Protein AF-A0A0M4CGU3-F1 (afdb_monomer_lite)

Secondary structure (DSSP, 8-state):
---SS-S-EEEEEE---STT--SEEEEEEEEE-TTS-EEEE---EEEE--HHHHHHHTT---------S---SS------S------PPP-

InterPro domains:
  IPR013320 Concanavalin A-like lectin/glucanase domain superfamily [SSF49899] (1-90)
  IPR015185 Exotoxin A, binding [PF09101] (1-90)

Radius of gyration: 16.0 Å; chains: 1; bounding box: 34×24×49 Å

Sequence (91 aa):
YTRQARGSWSLNWLVPIGHEKPSNIKVFIHELNAGNQLSHMSPIYTIEMGDELLAKLARDATFFVRAHESNEMQPTLAISHAGVSVVMAQT

Foldseek 3Di:
DDDPDDDDKDWDKAQDDDDPTDQWMWIKMFDADPVRDGDDIDDTDIDGHGDVRSVCVVPPDDDDDDDDPDPDPDDDDDDPPDDDDDDDDDD

Organism: Pseudomonas aeruginosa (NCBI:txid287)

pLDDT: mean 97.48, std 2.47, range [76.69, 98.81]

Structure (mmCIF, N/CA/C/O backbone):
data_AF-A0A0M4CGU3-F1
#
_entry.id   AF-A0A0M4CGU3-F1
#
loop_
_atom_site.group_PDB
_atom_site.id
_atom_site.type_symbol
_atom_site.label_atom_id
_atom_site.label_alt_id
_atom_site.label_comp_id
_atom_site.label_asym_id
_atom_site.label_entity_id
_atom_site.label_seq_id
_atom_site.pdbx_PDB_ins_code
_atom_site.Cartn_x
_atom_site.Cartn_y
_atom_site.Cartn_z
_atom_site.occupancy
_atom_site.B_iso_or_equiv
_atom_site.auth_seq_id
_atom_site.auth_comp_id
_atom_site.auth_asym_id
_atom_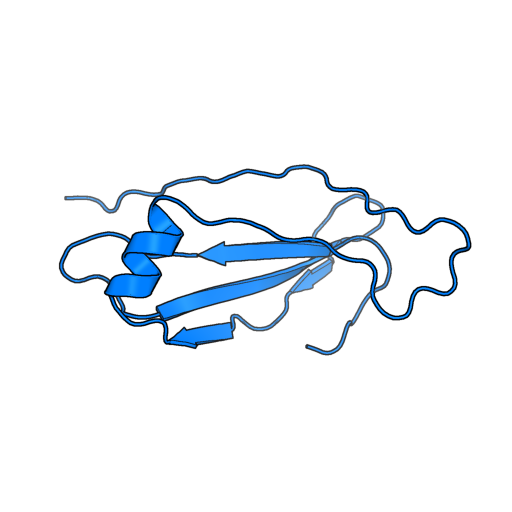site.auth_atom_id
_atom_site.pdbx_PDB_model_num
ATOM 1 N N . TYR A 1 1 ? 9.387 9.512 0.129 1.00 96.06 1 TYR A N 1
ATOM 2 C CA . TYR A 1 1 ? 10.352 8.462 0.508 1.00 96.06 1 TYR A CA 1
ATOM 3 C C . TYR A 1 1 ? 11.478 8.450 -0.512 1.00 96.06 1 TYR A C 1
ATOM 5 O O . TYR A 1 1 ? 11.175 8.398 -1.698 1.00 96.06 1 TYR A O 1
ATOM 13 N N . THR A 1 2 ? 12.738 8.527 -0.078 1.00 98.44 2 THR A N 1
ATOM 14 C CA . THR A 1 2 ? 13.901 8.377 -0.971 1.00 98.44 2 THR A CA 1
ATOM 15 C C . THR A 1 2 ? 14.314 6.910 -0.991 1.00 98.44 2 THR A C 1
ATOM 17 O O . THR A 1 2 ? 14.552 6.332 0.068 1.00 98.44 2 THR A O 1
ATOM 20 N N . ARG A 1 3 ? 14.368 6.309 -2.184 1.00 97.88 3 ARG A N 1
ATOM 21 C CA . ARG A 1 3 ? 14.782 4.912 -2.387 1.00 97.88 3 ARG A CA 1
ATOM 22 C C . ARG A 1 3 ? 16.237 4.717 -1.959 1.00 97.88 3 ARG A C 1
ATOM 24 O O . ARG A 1 3 ? 17.083 5.544 -2.291 1.00 97.88 3 ARG A O 1
ATOM 31 N N . GLN A 1 4 ? 16.511 3.621 -1.265 1.00 98.12 4 GLN A N 1
ATOM 32 C CA . GLN A 1 4 ? 17.846 3.211 -0.822 1.00 98.12 4 GLN A CA 1
ATOM 33 C C . GLN A 1 4 ? 18.365 2.009 -1.628 1.00 98.12 4 GLN A C 1
ATOM 35 O O . GLN A 1 4 ? 19.569 1.771 -1.664 1.00 98.12 4 GLN A O 1
ATOM 40 N N . ALA A 1 5 ? 17.486 1.293 -2.337 1.00 97.25 5 ALA A N 1
ATOM 41 C CA . ALA A 1 5 ? 17.834 0.200 -3.235 1.00 97.25 5 ALA A CA 1
ATOM 42 C C . ALA A 1 5 ? 17.097 0.285 -4.589 1.00 97.25 5 ALA A C 1
ATOM 44 O O . ALA A 1 5 ? 16.184 1.082 -4.819 1.00 97.25 5 ALA A O 1
ATOM 45 N N . ARG A 1 6 ? 17.521 -0.562 -5.532 1.00 97.00 6 ARG A N 1
ATOM 46 C CA . ARG A 1 6 ? 16.883 -0.741 -6.848 1.00 97.00 6 ARG A CA 1
ATOM 47 C C . ARG A 1 6 ? 16.157 -2.083 -6.894 1.00 97.00 6 ARG A C 1
ATOM 49 O O . ARG A 1 6 ? 16.465 -2.977 -6.118 1.00 97.00 6 ARG A O 1
ATOM 56 N N . GLY A 1 7 ? 15.239 -2.229 -7.847 1.00 96.69 7 GLY A N 1
ATOM 57 C CA . GLY A 1 7 ? 14.467 -3.457 -8.037 1.00 96.69 7 GLY A CA 1
ATOM 58 C C . GLY A 1 7 ? 13.139 -3.448 -7.283 1.00 96.69 7 GLY A C 1
ATOM 59 O O . GLY A 1 7 ? 12.551 -2.379 -7.061 1.00 96.69 7 GLY A O 1
ATOM 60 N N . SER A 1 8 ? 12.675 -4.651 -6.941 1.00 98.50 8 SER A N 1
ATOM 61 C CA . SER A 1 8 ? 11.368 -4.916 -6.340 1.00 98.50 8 SER A CA 1
ATOM 62 C C . SER A 1 8 ? 11.177 -4.214 -4.998 1.00 98.50 8 SER A C 1
ATOM 64 O O . SER A 1 8 ? 12.108 -4.009 -4.220 1.00 98.50 8 SER A O 1
ATOM 66 N N . TRP A 1 9 ? 9.931 -3.864 -4.713 1.00 98.69 9 TRP A N 1
ATOM 67 C CA . TRP A 1 9 ? 9.518 -3.275 -3.450 1.00 98.69 9 TRP A CA 1
ATOM 68 C C . TRP A 1 9 ? 8.105 -3.752 -3.115 1.00 98.69 9 TRP A C 1
ATOM 70 O O . TRP A 1 9 ? 7.303 -4.027 -4.006 1.00 98.69 9 TRP A O 1
ATOM 80 N N . SER A 1 10 ? 7.816 -3.882 -1.827 1.00 98.75 10 SER A N 1
ATOM 81 C CA . SER A 1 10 ? 6.510 -4.266 -1.301 1.00 98.75 10 SER A CA 1
ATOM 82 C C . SER A 1 10 ? 5.787 -3.023 -0.792 1.00 98.75 10 SER A C 1
ATOM 84 O O . SER A 1 10 ? 6.338 -2.255 0.002 1.00 98.75 10 SER A O 1
ATOM 86 N N . LEU A 1 11 ? 4.556 -2.831 -1.269 1.00 98.81 11 LEU A N 1
ATOM 87 C CA . LEU A 1 11 ? 3.627 -1.805 -0.807 1.00 98.81 11 LEU A CA 1
ATOM 88 C C . LEU A 1 11 ? 2.765 -2.371 0.318 1.00 98.81 11 LEU A C 1
ATOM 90 O O . LEU A 1 11 ? 2.164 -3.428 0.147 1.00 98.81 11 LEU A O 1
ATOM 94 N N . ASN A 1 12 ? 2.659 -1.648 1.429 1.00 98.81 12 ASN A N 1
ATOM 95 C CA . ASN A 1 12 ? 1.859 -2.074 2.568 1.00 98.81 12 ASN A CA 1
ATOM 96 C C . ASN A 1 12 ? 1.044 -0.905 3.114 1.00 98.81 12 ASN A C 1
ATOM 98 O O . ASN A 1 12 ? 1.555 0.212 3.241 1.00 98.81 12 ASN A O 1
ATOM 102 N N . TRP A 1 13 ? -0.203 -1.175 3.493 1.00 98.75 13 TRP A N 1
ATOM 103 C CA . TRP A 1 13 ? -1.005 -0.260 4.293 1.00 98.75 13 TRP A CA 1
ATOM 104 C C . TRP A 1 13 ? -1.858 -1.019 5.311 1.00 98.75 13 TRP A C 1
ATOM 106 O O . TRP A 1 13 ? -2.307 -2.132 5.051 1.00 98.75 13 TRP A O 1
ATOM 116 N N . LEU A 1 14 ? -2.065 -0.413 6.481 1.00 98.75 14 LEU A N 1
ATOM 117 C CA . LEU A 1 14 ? -2.857 -0.968 7.579 1.00 98.75 14 LEU A CA 1
ATOM 118 C C . LEU A 1 14 ? -4.081 -0.086 7.801 1.00 98.75 14 LEU A C 1
ATOM 120 O O . LEU A 1 14 ? -3.937 1.117 8.036 1.00 98.75 14 LEU A O 1
ATOM 124 N N . VAL A 1 15 ? -5.265 -0.691 7.741 1.00 98.62 15 VAL A N 1
ATOM 125 C CA . VAL A 1 15 ? -6.551 -0.025 7.979 1.00 98.62 15 VAL A CA 1
ATOM 126 C C . VAL A 1 15 ? -7.136 -0.580 9.275 1.00 98.62 15 VAL A C 1
ATOM 128 O O . VAL A 1 15 ? -7.378 -1.786 9.344 1.00 98.62 15 VAL A O 1
ATOM 131 N N . PRO A 1 16 ? -7.337 0.243 10.317 1.00 98.31 16 PRO A N 1
ATOM 132 C CA . PRO A 1 16 ? -7.915 -0.248 11.555 1.00 98.31 16 PRO A CA 1
ATOM 133 C C . PRO A 1 16 ? -9.427 -0.479 11.395 1.00 98.31 16 PRO A C 1
ATOM 135 O O . PRO A 1 16 ? -10.098 0.191 10.609 1.00 98.31 16 PRO A O 1
ATOM 138 N N . ILE A 1 17 ? -9.968 -1.422 12.167 1.00 97.31 17 ILE A N 1
ATOM 139 C CA . ILE A 1 17 ? -11.402 -1.738 12.250 1.00 97.31 17 ILE A CA 1
ATOM 140 C C . ILE A 1 17 ? -11.841 -1.747 13.719 1.00 97.31 17 ILE A C 1
ATOM 142 O O . ILE A 1 17 ? -11.021 -1.977 14.604 1.00 97.31 17 ILE A O 1
ATOM 146 N N . GLY A 1 18 ? -13.124 -1.489 13.981 1.00 95.94 18 GLY A N 1
ATOM 147 C CA . GLY A 1 18 ? -13.687 -1.413 15.335 1.00 95.94 18 GLY A CA 1
ATOM 148 C C . GLY A 1 18 ? -14.370 -0.076 15.634 1.00 95.94 18 GLY A C 1
ATOM 149 O O . GLY A 1 18 ? -14.277 0.873 14.853 1.00 95.94 18 GLY A O 1
ATOM 150 N N . HIS A 1 19 ? -15.086 -0.018 16.759 1.00 94.81 19 HIS A N 1
ATOM 151 C CA . HIS A 1 19 ? -15.838 1.174 17.167 1.00 94.81 19 HIS A CA 1
ATOM 152 C C . HIS A 1 19 ? -14.920 2.310 17.636 1.00 94.81 19 HIS A C 1
ATOM 154 O O . HIS A 1 19 ? -15.092 3.440 17.199 1.00 94.81 19 HIS A O 1
ATOM 160 N N . GLU A 1 20 ? -13.901 1.995 18.439 1.00 95.50 20 GLU A N 1
ATOM 161 C CA . GLU A 1 20 ? -12.928 2.958 18.987 1.00 95.50 20 GLU A CA 1
ATOM 162 C C . GLU A 1 20 ? -11.592 2.921 18.226 1.00 95.50 20 GLU A C 1
ATOM 164 O O . GLU A 1 20 ? -10.507 3.088 18.783 1.00 95.50 20 GLU A O 1
ATOM 169 N N . LYS A 1 21 ? -11.658 2.631 16.925 1.00 96.62 21 LYS A N 1
ATOM 170 C CA . LYS A 1 21 ? -10.473 2.554 16.070 1.00 96.62 21 LYS A CA 1
ATOM 171 C C . LYS A 1 21 ? -9.833 3.941 15.879 1.00 96.62 21 LYS A C 1
ATOM 173 O O . LYS A 1 21 ? -10.551 4.938 15.833 1.00 96.62 21 LYS A O 1
ATOM 178 N N . PRO A 1 22 ? -8.508 4.022 15.663 1.00 97.88 22 PRO A N 1
ATOM 179 C CA . PRO A 1 22 ? -7.878 5.250 15.184 1.00 97.88 22 PRO A CA 1
ATOM 180 C C . PRO A 1 22 ? -8.469 5.731 13.848 1.00 97.88 22 PRO A C 1
ATOM 182 O O . PRO A 1 22 ? -8.840 4.915 13.005 1.00 97.88 22 PRO A O 1
ATOM 185 N N . SER A 1 23 ? -8.463 7.046 13.611 1.00 98.12 23 SER A N 1
ATOM 186 C CA . SER A 1 23 ? -8.979 7.705 12.394 1.00 98.12 23 SER A CA 1
ATOM 187 C C . SER A 1 23 ? -7.966 7.818 11.237 1.00 98.12 23 SER A C 1
ATOM 189 O O . SER A 1 23 ? -8.188 8.545 10.261 1.00 98.12 23 SER A O 1
ATOM 191 N N . ASN A 1 24 ? -6.872 7.053 11.303 1.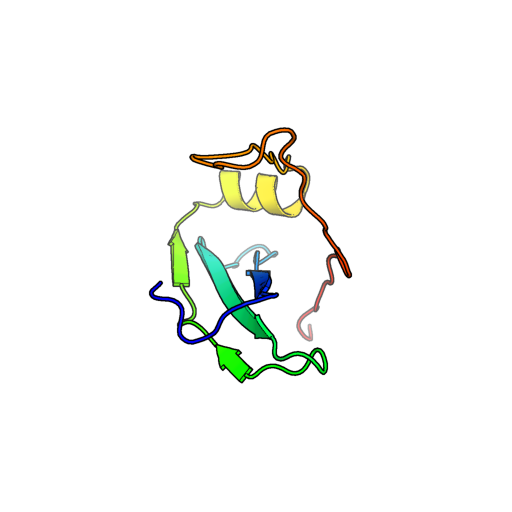00 98.62 24 ASN A N 1
ATOM 192 C CA . ASN A 1 24 ? -5.796 7.032 10.313 1.00 98.62 24 ASN A CA 1
ATOM 193 C C . ASN A 1 24 ? -5.431 5.627 9.832 1.00 98.62 24 ASN A C 1
ATOM 195 O O . ASN A 1 24 ? -5.670 4.627 10.507 1.00 98.62 24 ASN A O 1
ATOM 199 N N . ILE A 1 25 ? -4.777 5.584 8.671 1.00 98.75 25 ILE A N 1
ATOM 200 C CA . ILE A 1 25 ? -4.074 4.401 8.169 1.00 98.75 25 ILE A CA 1
ATOM 201 C C . ILE A 1 25 ? -2.572 4.525 8.410 1.00 98.75 25 ILE A C 1
ATOM 203 O O . ILE A 1 25 ? -2.029 5.629 8.555 1.00 98.75 25 ILE A O 1
ATOM 207 N N . LYS A 1 26 ? -1.885 3.382 8.386 1.00 98.81 26 LYS A N 1
ATOM 208 C CA . LYS A 1 26 ? -0.424 3.329 8.254 1.00 98.81 26 LYS A CA 1
ATOM 209 C C . LYS A 1 26 ? -0.047 2.923 6.839 1.00 98.81 26 LYS A C 1
ATOM 211 O O . LYS A 1 26 ? -0.724 2.078 6.270 1.00 98.81 26 LYS A O 1
ATOM 216 N N . VAL A 1 27 ? 1.030 3.480 6.293 1.00 98.81 27 VAL A N 1
ATOM 217 C CA . VAL A 1 27 ? 1.580 3.106 4.979 1.00 98.81 27 VAL A CA 1
ATOM 218 C C . VAL A 1 27 ? 3.091 2.959 5.091 1.00 98.81 27 VAL A C 1
ATOM 220 O O . VAL A 1 27 ? 3.750 3.802 5.700 1.00 98.81 27 VAL A O 1
ATOM 223 N N . PHE A 1 28 ? 3.653 1.904 4.507 1.00 98.81 28 PHE A N 1
ATOM 224 C CA . PHE A 1 28 ? 5.099 1.685 4.482 1.00 98.81 28 PHE A CA 1
ATOM 225 C C . PHE A 1 28 ? 5.536 0.858 3.270 1.00 98.81 28 PHE A C 1
ATOM 227 O O . PHE A 1 28 ? 4.744 0.164 2.627 1.00 98.81 28 PHE A O 1
ATOM 234 N N . ILE A 1 29 ? 6.824 0.967 2.952 1.00 98.81 29 ILE A N 1
ATOM 235 C CA . ILE A 1 29 ? 7.469 0.333 1.807 1.00 98.81 29 ILE A CA 1
ATOM 236 C C . ILE A 1 29 ? 8.641 -0.508 2.312 1.00 98.81 29 ILE A C 1
ATOM 238 O O . ILE A 1 29 ? 9.474 -0.018 3.077 1.00 98.81 29 ILE A O 1
ATOM 242 N N . HIS A 1 30 ? 8.729 -1.753 1.847 1.00 98.81 30 HIS A N 1
ATOM 243 C CA . HIS A 1 30 ? 9.927 -2.581 1.996 1.00 98.81 30 HIS A CA 1
ATOM 244 C C . HIS A 1 30 ? 10.641 -2.701 0.654 1.00 98.81 30 HIS A C 1
ATOM 246 O O . HIS A 1 30 ? 10.030 -3.099 -0.333 1.00 98.81 30 HIS A O 1
ATOM 252 N N . GLU A 1 31 ? 11.932 -2.392 0.602 1.00 98.75 31 GLU A N 1
ATOM 253 C CA . GLU A 1 31 ? 12.757 -2.639 -0.582 1.00 98.75 31 GLU A CA 1
ATOM 254 C C . GLU A 1 31 ? 13.341 -4.048 -0.523 1.00 98.75 31 GLU A C 1
ATOM 256 O O . GLU A 1 31 ? 13.901 -4.449 0.502 1.00 98.75 31 GLU A O 1
ATOM 261 N N . LEU A 1 32 ? 13.236 -4.797 -1.620 1.00 98.62 32 LEU A N 1
ATOM 262 C CA . LEU A 1 32 ? 13.622 -6.204 -1.674 1.00 98.62 32 LEU A CA 1
ATOM 263 C C . LEU A 1 32 ? 14.919 -6.385 -2.463 1.00 98.62 32 LEU A C 1
ATOM 265 O O . LEU A 1 32 ? 15.113 -5.771 -3.512 1.00 98.62 32 LEU A O 1
ATOM 269 N N . ASN A 1 33 ? 15.799 -7.253 -1.967 1.00 97.56 33 ASN A N 1
ATOM 270 C CA . ASN A 1 33 ? 16.978 -7.677 -2.718 1.00 97.56 33 ASN A CA 1
ATOM 271 C C . ASN A 1 33 ? 16.622 -8.766 -3.755 1.00 97.56 33 ASN A C 1
ATOM 273 O O . ASN A 1 33 ? 15.488 -9.240 -3.825 1.00 97.56 33 ASN A O 1
ATOM 277 N N . ALA A 1 34 ? 17.605 -9.197 -4.551 1.00 97.06 34 ALA A N 1
ATOM 278 C CA . ALA A 1 34 ? 17.409 -10.224 -5.583 1.00 97.06 34 ALA A CA 1
ATOM 279 C C . ALA A 1 34 ? 16.934 -11.588 -5.035 1.00 97.06 34 ALA A C 1
ATOM 281 O O . ALA A 1 34 ? 16.336 -12.366 -5.770 1.00 97.06 34 ALA A O 1
ATOM 282 N N . GLY A 1 35 ? 17.177 -11.872 -3.751 1.00 97.50 35 GLY A N 1
ATOM 283 C CA . GLY A 1 35 ? 16.705 -13.073 -3.058 1.00 97.50 35 GLY A CA 1
ATOM 284 C C . GLY A 1 35 ? 15.309 -12.932 -2.441 1.00 97.50 35 GLY A C 1
ATOM 285 O O . GLY A 1 35 ? 14.936 -13.770 -1.626 1.00 97.50 35 GLY A O 1
ATOM 286 N N . ASN A 1 36 ? 14.556 -11.877 -2.780 1.00 96.81 36 ASN A N 1
ATOM 287 C CA . ASN A 1 36 ? 13.251 -11.536 -2.198 1.00 96.81 36 ASN A CA 1
ATOM 288 C C . ASN A 1 36 ? 13.275 -11.294 -0.678 1.00 96.81 36 ASN A C 1
ATOM 290 O O . ASN A 1 36 ? 12.255 -11.432 -0.005 1.00 96.81 36 ASN A O 1
ATOM 294 N N . GLN A 1 37 ? 14.426 -10.911 -0.124 1.00 98.12 37 GLN A N 1
ATOM 295 C CA . GLN A 1 37 ? 14.552 -10.566 1.291 1.00 98.12 37 GLN A CA 1
ATOM 296 C C . GLN A 1 37 ? 14.417 -9.054 1.485 1.00 98.12 37 GLN A C 1
ATOM 298 O O . GLN A 1 37 ? 14.843 -8.265 0.636 1.00 98.12 37 GLN A O 1
ATOM 303 N N . LEU A 1 38 ? 13.864 -8.651 2.630 1.00 98.19 38 LEU A N 1
ATOM 304 C CA . LEU A 1 38 ? 13.785 -7.253 3.046 1.00 98.19 38 LEU A CA 1
ATOM 305 C C . LEU A 1 38 ? 15.199 -6.692 3.236 1.00 98.19 38 LEU A C 1
ATOM 307 O O . LEU A 1 38 ? 15.967 -7.197 4.051 1.00 98.19 38 LEU A O 1
ATOM 311 N N . SER A 1 39 ? 15.528 -5.646 2.479 1.00 97.94 39 SER A N 1
ATOM 312 C CA . SER A 1 39 ? 16.827 -4.962 2.539 1.00 97.94 39 SER A CA 1
ATOM 313 C C . SER A 1 39 ? 16.749 -3.618 3.262 1.00 97.94 39 SER A C 1
ATOM 315 O O . SER A 1 39 ? 17.616 -3.306 4.069 1.00 97.94 39 SER A O 1
ATOM 317 N N . HIS A 1 40 ? 15.694 -2.842 3.001 1.00 98.38 40 HIS A N 1
ATOM 318 C CA . HIS A 1 40 ? 15.438 -1.550 3.629 1.00 98.38 40 HIS A CA 1
ATOM 319 C C . HIS A 1 40 ? 13.945 -1.398 3.899 1.00 98.38 40 HIS A C 1
ATOM 321 O O . HIS A 1 40 ? 13.108 -1.944 3.176 1.00 98.38 40 HIS A O 1
ATOM 327 N N . MET A 1 41 ? 13.615 -0.614 4.919 1.00 98.69 41 MET A N 1
ATOM 328 C CA . MET A 1 41 ? 12.245 -0.270 5.278 1.00 98.69 41 MET A CA 1
ATOM 329 C C . MET A 1 41 ? 12.107 1.253 5.324 1.00 98.69 41 MET A C 1
ATOM 331 O O . MET A 1 41 ? 12.956 1.951 5.880 1.00 98.69 41 MET A O 1
ATOM 335 N N . SER A 1 42 ? 11.047 1.781 4.711 1.00 98.69 42 SER A N 1
ATOM 336 C CA . SER A 1 42 ? 10.687 3.191 4.864 1.00 98.69 42 SER A CA 1
ATOM 337 C C . SER A 1 42 ? 10.218 3.481 6.293 1.00 98.69 42 SER A C 1
ATOM 339 O O . SER A 1 42 ? 9.789 2.569 6.998 1.00 98.69 42 SER A O 1
ATOM 341 N N . PRO A 1 43 ? 10.165 4.755 6.718 1.00 98.69 43 PRO A N 1
ATOM 342 C CA . PRO A 1 43 ? 9.344 5.129 7.862 1.00 98.69 43 PRO A CA 1
ATOM 343 C C . PRO A 1 43 ? 7.909 4.606 7.722 1.00 98.69 43 PRO A C 1
ATOM 345 O O . PRO A 1 43 ? 7.411 4.412 6.606 1.00 98.69 43 PRO A O 1
ATOM 348 N N . ILE A 1 44 ? 7.237 4.432 8.858 1.00 98.81 44 ILE A N 1
ATOM 349 C CA . ILE A 1 44 ? 5.801 4.168 8.893 1.00 98.81 44 ILE A CA 1
ATOM 350 C C . ILE A 1 44 ? 5.085 5.513 8.800 1.00 98.81 44 ILE A C 1
ATOM 352 O O . ILE A 1 44 ? 5.085 6.305 9.743 1.00 98.81 44 ILE A O 1
ATOM 356 N N . TYR A 1 45 ? 4.479 5.776 7.649 1.00 98.56 45 TYR A N 1
ATOM 357 C CA . TYR A 1 45 ? 3.704 6.986 7.423 1.00 98.56 45 TYR A CA 1
ATOM 358 C C . TYR A 1 45 ? 2.320 6.838 8.045 1.00 98.56 45 TYR A C 1
ATOM 360 O O . TYR A 1 45 ? 1.694 5.787 7.932 1.00 98.56 45 TYR A O 1
ATOM 368 N N . THR A 1 46 ? 1.844 7.896 8.694 1.00 98.75 46 THR A N 1
ATOM 369 C CA . THR A 1 46 ? 0.476 7.987 9.213 1.00 98.75 46 THR A CA 1
ATOM 370 C C . THR A 1 46 ? -0.297 8.975 8.360 1.00 98.75 46 THR A C 1
ATOM 372 O O . THR A 1 46 ? 0.195 10.076 8.121 1.00 98.75 46 THR A O 1
ATOM 375 N N . ILE A 1 47 ? -1.481 8.578 7.896 1.00 98.50 47 ILE A N 1
ATOM 376 C CA . ILE A 1 47 ? -2.339 9.422 7.060 1.00 98.50 47 ILE A CA 1
ATOM 377 C C . ILE A 1 47 ? -3.730 9.445 7.677 1.00 98.50 47 ILE A C 1
ATOM 379 O O . ILE A 1 47 ? -4.369 8.399 7.802 1.00 98.50 47 ILE A O 1
ATOM 383 N N . GLU A 1 48 ? -4.178 10.634 8.066 1.00 98.56 48 GLU A N 1
ATOM 384 C CA . GLU A 1 48 ? -5.519 10.854 8.599 1.00 98.56 48 GLU A CA 1
ATOM 385 C C . GLU A 1 48 ? -6.555 10.731 7.478 1.00 98.56 48 GLU A C 1
ATOM 387 O O . GLU A 1 48 ? -6.429 11.383 6.442 1.00 98.56 48 GLU A O 1
ATOM 392 N N . MET A 1 49 ? -7.564 9.882 7.681 1.00 97.12 49 MET A N 1
ATOM 393 C CA . MET A 1 49 ? -8.581 9.572 6.666 1.00 97.12 49 MET A CA 1
ATOM 394 C C . MET A 1 49 ? -9.994 9.954 7.117 1.00 97.12 49 MET A C 1
ATOM 396 O O . MET A 1 49 ? -10.850 10.223 6.277 1.00 97.12 49 MET A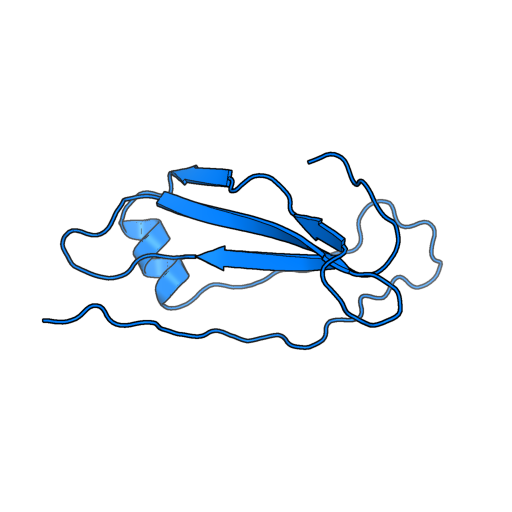 O 1
ATOM 400 N N . GLY A 1 50 ? -10.239 9.980 8.431 1.00 95.19 50 GLY A N 1
ATOM 401 C CA . GLY A 1 50 ? -11.581 10.105 8.995 1.00 95.19 50 GLY A CA 1
ATOM 402 C C . GLY A 1 50 ? -12.389 8.805 8.889 1.00 95.19 50 GLY A C 1
ATOM 403 O O . GLY A 1 50 ? -12.077 7.906 8.104 1.00 95.19 50 GLY A O 1
ATOM 404 N N . ASP A 1 51 ? -13.438 8.687 9.702 1.00 94.81 51 ASP A N 1
ATOM 405 C CA . ASP A 1 51 ? -14.154 7.418 9.888 1.00 94.81 51 ASP A CA 1
ATOM 406 C C . ASP A 1 51 ? -14.856 6.893 8.634 1.00 94.81 51 ASP A C 1
ATOM 408 O O . ASP A 1 51 ? -14.829 5.689 8.375 1.00 94.81 51 ASP A O 1
ATOM 412 N N . GLU A 1 52 ? -15.470 7.775 7.844 1.00 94.88 52 GLU A N 1
ATOM 413 C CA . GLU A 1 52 ? -16.233 7.378 6.657 1.00 94.88 52 GLU A CA 1
ATOM 414 C C . GLU A 1 52 ? -15.321 6.787 5.574 1.00 94.88 52 GLU A C 1
ATOM 416 O O . GLU A 1 52 ? -15.595 5.716 5.022 1.00 94.88 52 GLU A O 1
ATOM 421 N N . LEU A 1 53 ? -14.185 7.440 5.312 1.00 96.94 53 LEU A N 1
ATOM 422 C CA . LEU A 1 53 ? -13.221 6.956 4.330 1.00 96.94 53 LEU A CA 1
ATOM 423 C C . LEU A 1 53 ? -12.521 5.681 4.810 1.00 96.94 53 LEU A C 1
ATOM 425 O O . LEU A 1 53 ? -12.309 4.776 4.004 1.00 96.94 53 LEU A O 1
ATOM 429 N N . LEU A 1 54 ? -12.221 5.561 6.109 1.00 97.38 54 LEU A N 1
ATOM 430 C CA . LEU A 1 54 ? -11.717 4.309 6.684 1.00 97.38 54 LEU A CA 1
ATOM 431 C C . LEU A 1 54 ? -12.702 3.156 6.499 1.00 97.38 54 LEU A C 1
ATOM 433 O O . LEU A 1 54 ? -12.302 2.069 6.085 1.00 97.38 54 LEU A O 1
ATOM 437 N N . ALA A 1 55 ? -13.988 3.392 6.767 1.00 96.88 55 ALA A N 1
ATOM 438 C CA . ALA A 1 55 ? -15.023 2.379 6.590 1.00 96.88 55 ALA A CA 1
ATOM 439 C C . ALA A 1 55 ? -15.138 1.937 5.125 1.00 96.88 55 ALA A C 1
ATOM 441 O O . ALA A 1 55 ? -15.339 0.752 4.855 1.00 96.88 55 ALA A O 1
ATOM 442 N N . LYS A 1 56 ? -14.970 2.867 4.177 1.00 98.00 56 LYS A N 1
ATOM 443 C CA . LYS A 1 56 ? -14.912 2.546 2.748 1.00 98.00 56 LYS A CA 1
ATOM 444 C C . LYS A 1 56 ? -13.672 1.717 2.406 1.00 98.00 56 LYS A C 1
ATOM 446 O O . LYS A 1 56 ? -13.809 0.657 1.806 1.00 98.00 56 LYS A O 1
ATOM 451 N N . LEU A 1 57 ? -12.487 2.145 2.845 1.00 97.94 57 LEU A N 1
ATOM 452 C CA . LEU A 1 57 ? -11.224 1.433 2.608 1.00 97.94 57 LEU A CA 1
ATOM 453 C C . LEU A 1 57 ? -11.210 0.010 3.174 1.00 97.94 57 LEU A C 1
ATOM 455 O O . LEU A 1 57 ? -10.615 -0.874 2.567 1.00 97.94 57 LEU A O 1
ATOM 459 N N . ALA A 1 58 ? -11.866 -0.216 4.313 1.00 97.44 58 ALA A N 1
ATOM 460 C CA . ALA A 1 58 ? -11.957 -1.529 4.946 1.00 97.44 58 ALA A CA 1
ATOM 461 C C . ALA A 1 58 ? -13.004 -2.463 4.308 1.00 97.44 58 ALA A C 1
ATOM 463 O O . ALA A 1 58 ? -13.083 -3.629 4.689 1.00 97.44 58 ALA A O 1
ATOM 464 N N . ARG A 1 59 ? -13.838 -1.964 3.385 1.00 97.12 59 ARG A N 1
ATOM 465 C CA . ARG A 1 59 ? -14.957 -2.722 2.802 1.00 97.12 59 ARG A CA 1
ATOM 466 C C . ARG A 1 59 ? -14.848 -2.886 1.298 1.00 97.12 59 ARG A C 1
ATOM 468 O O . ARG A 1 59 ? -14.861 -4.010 0.814 1.00 97.12 59 ARG A O 1
ATOM 475 N N . ASP A 1 60 ? -14.807 -1.773 0.577 1.00 97.62 60 ASP A N 1
ATOM 476 C CA . ASP A 1 60 ? -14.816 -1.760 -0.880 1.00 97.62 60 ASP A CA 1
ATOM 477 C C . ASP A 1 60 ? -14.117 -0.501 -1.398 1.00 97.62 60 ASP A C 1
ATOM 479 O O . ASP A 1 60 ? -14.591 0.634 -1.252 1.00 97.62 60 ASP A O 1
ATOM 483 N N . ALA A 1 61 ? -12.948 -0.724 -1.985 1.00 98.12 61 ALA A N 1
ATOM 484 C CA . ALA A 1 61 ? -12.107 0.299 -2.569 1.00 98.12 61 ALA A CA 1
ATOM 485 C C . ALA A 1 61 ? -11.485 -0.221 -3.864 1.00 98.12 61 ALA A C 1
ATOM 487 O O . ALA A 1 61 ? -11.229 -1.411 -4.033 1.00 98.12 61 ALA A O 1
ATOM 488 N N . THR A 1 62 ? -11.202 0.701 -4.778 1.00 98.19 62 THR A N 1
ATOM 489 C CA . THR A 1 62 ? -10.639 0.379 -6.088 1.00 98.19 62 THR A CA 1
ATOM 490 C C . THR A 1 62 ? -9.172 0.786 -6.144 1.00 98.19 62 THR A C 1
ATOM 492 O O . THR A 1 62 ? -8.830 1.935 -5.862 1.00 98.19 62 THR A O 1
ATOM 495 N N . PHE A 1 63 ? -8.304 -0.144 -6.542 1.00 98.12 63 PHE A N 1
ATOM 496 C CA . PHE A 1 63 ? -6.891 0.127 -6.787 1.00 98.12 63 PHE A CA 1
ATOM 497 C C . PHE A 1 63 ? -6.671 0.451 -8.268 1.00 98.12 63 PHE A C 1
ATOM 499 O O . PHE A 1 63 ? -6.860 -0.403 -9.132 1.00 98.12 63 PHE A O 1
ATOM 506 N N . PHE A 1 64 ? -6.285 1.692 -8.568 1.00 98.00 64 PHE A N 1
ATOM 507 C CA . PHE A 1 64 ? -5.991 2.136 -9.930 1.00 98.00 64 PHE A CA 1
ATOM 508 C C . PHE A 1 64 ? -4.486 2.108 -10.196 1.00 98.00 64 PHE A C 1
ATOM 510 O O . PHE A 1 64 ? -3.699 2.631 -9.408 1.00 98.00 64 PHE A O 1
ATOM 517 N N . VAL A 1 65 ? -4.097 1.563 -11.347 1.00 98.00 65 VAL A N 1
ATOM 518 C CA . VAL A 1 65 ? -2.708 1.526 -11.817 1.00 98.00 65 VAL A CA 1
ATOM 519 C C . VAL A 1 65 ? -2.630 2.222 -13.167 1.00 98.00 65 VAL A C 1
ATOM 521 O O . VAL A 1 65 ? -3.398 1.915 -14.076 1.00 98.00 65 VAL A O 1
ATOM 524 N N . ARG A 1 66 ? -1.685 3.153 -13.307 1.00 98.00 66 ARG A N 1
ATOM 525 C CA . ARG A 1 66 ? -1.377 3.817 -14.577 1.00 98.00 66 ARG A CA 1
ATOM 526 C C . ARG A 1 66 ? 0.126 4.006 -14.714 1.00 98.00 66 ARG A C 1
ATOM 528 O O . ARG A 1 66 ? 0.793 4.310 -13.726 1.00 98.00 66 ARG A O 1
ATOM 535 N N . ALA A 1 67 ? 0.644 3.869 -15.931 1.00 97.62 67 ALA A N 1
ATOM 536 C CA . ALA A 1 67 ? 2.008 4.287 -16.224 1.00 97.62 67 ALA A CA 1
ATOM 537 C C . ALA A 1 67 ? 2.149 5.800 -15.988 1.00 97.62 67 ALA A C 1
ATOM 539 O O . ALA A 1 67 ? 1.223 6.572 -16.248 1.00 97.62 67 ALA A O 1
ATOM 540 N N . HIS A 1 68 ? 3.306 6.222 -15.489 1.00 97.62 68 HIS A N 1
ATOM 541 C CA . HIS A 1 68 ? 3.619 7.626 -15.260 1.00 97.62 68 HIS A CA 1
ATOM 542 C C . HIS A 1 68 ? 5.078 7.867 -15.639 1.00 97.62 68 HIS A C 1
ATOM 544 O O . HIS A 1 68 ? 5.950 7.193 -15.100 1.00 97.62 68 HIS A O 1
ATOM 550 N N . GLU A 1 69 ? 5.312 8.761 -16.607 1.00 96.69 69 GLU A N 1
ATOM 551 C CA . GLU A 1 69 ? 6.651 9.137 -17.102 1.00 96.69 69 GLU A CA 1
ATOM 552 C C . GLU A 1 69 ? 7.544 7.938 -17.483 1.00 96.69 69 GLU A C 1
ATOM 554 O O . GLU A 1 69 ? 8.765 7.972 -17.343 1.00 96.69 69 GLU A O 1
ATOM 559 N N . SER A 1 70 ? 6.935 6.851 -17.972 1.00 96.56 70 SER A N 1
ATOM 560 C CA . SER A 1 70 ? 7.692 5.699 -18.461 1.00 96.56 70 SER A CA 1
ATOM 561 C C . SER A 1 70 ? 8.249 5.985 -19.852 1.00 96.56 70 SER A C 1
ATOM 563 O O . SER A 1 70 ? 7.513 6.394 -20.747 1.00 96.56 70 SER A O 1
ATOM 565 N N . ASN A 1 71 ? 9.539 5.710 -20.034 1.00 97.50 71 ASN A N 1
ATOM 566 C CA . ASN A 1 71 ? 10.197 5.725 -21.342 1.00 97.50 71 ASN A CA 1
ATOM 567 C C . ASN A 1 71 ? 10.076 4.372 -22.073 1.00 97.50 71 ASN A C 1
ATOM 569 O O . ASN A 1 71 ? 10.653 4.196 -23.145 1.00 97.50 71 ASN A O 1
ATOM 573 N N . GLU A 1 72 ? 9.373 3.392 -21.494 1.00 97.25 72 GLU A N 1
ATOM 574 C CA . GLU A 1 72 ? 9.116 2.106 -22.142 1.00 97.25 72 GLU A CA 1
ATOM 575 C C . GLU A 1 72 ? 8.112 2.270 -23.288 1.00 97.25 72 GLU A C 1
ATOM 577 O O . GLU A 1 72 ? 7.082 2.924 -23.142 1.00 97.25 72 GLU A O 1
ATOM 582 N N . MET A 1 73 ? 8.375 1.621 -24.424 1.00 96.94 73 MET A N 1
ATOM 583 C CA . MET A 1 73 ? 7.484 1.662 -25.590 1.00 96.94 73 MET A CA 1
ATOM 584 C C . MET A 1 73 ? 6.105 1.042 -25.300 1.00 96.94 73 MET A C 1
ATOM 586 O O . MET A 1 73 ? 5.095 1.481 -25.845 1.00 96.94 73 MET A O 1
ATOM 590 N N . GLN A 1 74 ? 6.066 0.010 -24.455 1.00 97.12 74 GLN A N 1
ATOM 591 C CA . GLN A 1 74 ? 4.854 -0.691 -24.030 1.00 97.12 74 GLN A CA 1
ATOM 592 C C . GLN A 1 74 ? 4.943 -0.931 -22.520 1.00 97.12 74 GLN A C 1
ATOM 594 O O . GLN A 1 74 ? 5.411 -1.989 -22.097 1.00 97.12 74 GLN A O 1
ATOM 599 N N . PRO A 1 75 ? 4.569 0.061 -21.697 1.00 97.38 75 PRO A N 1
ATOM 600 C CA . PRO A 1 75 ? 4.772 -0.022 -20.262 1.00 97.38 75 PRO A CA 1
ATOM 601 C C . PRO A 1 75 ? 3.898 -1.116 -19.649 1.00 97.38 75 PRO A C 1
ATOM 603 O O . PRO A 1 75 ? 2.687 -1.164 -19.873 1.00 97.38 75 PRO A O 1
ATOM 606 N N . THR A 1 76 ? 4.513 -1.969 -18.835 1.00 97.94 76 THR A N 1
ATOM 607 C CA . THR A 1 76 ? 3.817 -3.030 -18.092 1.00 97.94 76 THR A CA 1
ATOM 608 C C . THR A 1 76 ? 4.195 -2.984 -16.614 1.00 97.94 76 THR A C 1
ATOM 610 O O . THR A 1 76 ? 5.246 -2.468 -16.244 1.00 97.94 76 THR A O 1
ATOM 613 N N . LEU A 1 77 ? 3.323 -3.499 -15.744 1.00 98.38 77 LEU A N 1
ATOM 614 C CA . LEU A 1 77 ? 3.594 -3.608 -14.311 1.00 98.38 77 LEU A CA 1
ATOM 615 C C . LEU A 1 77 ? 3.375 -5.048 -13.852 1.00 98.38 77 LEU A C 1
ATOM 617 O O . LEU A 1 77 ? 2.268 -5.573 -13.953 1.00 98.38 77 LEU A O 1
ATOM 621 N N . ALA A 1 78 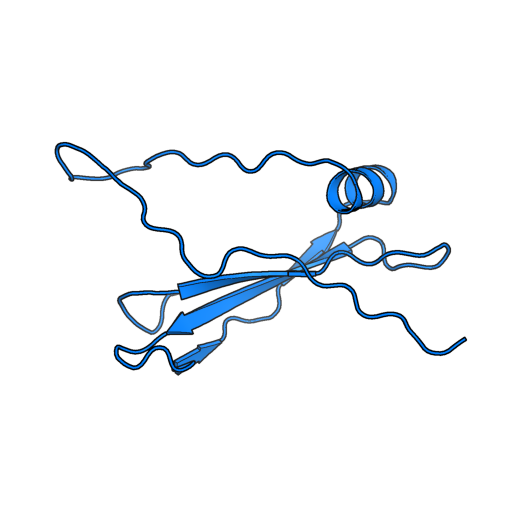? 4.421 -5.663 -13.303 1.00 98.44 78 ALA A N 1
ATOM 622 C CA . ALA A 1 78 ? 4.331 -6.966 -12.659 1.00 98.44 78 ALA A CA 1
ATOM 623 C C . ALA A 1 78 ? 3.987 -6.806 -11.170 1.00 98.44 78 ALA A C 1
ATOM 625 O O . ALA A 1 78 ? 4.661 -6.071 -10.447 1.00 98.44 78 ALA A O 1
ATOM 626 N N . ILE A 1 79 ? 2.958 -7.520 -10.707 1.00 98.56 79 ILE A N 1
ATOM 627 C CA . ILE A 1 79 ? 2.535 -7.567 -9.301 1.00 98.56 79 ILE A CA 1
ATOM 628 C C . ILE A 1 79 ? 2.575 -9.026 -8.842 1.00 98.56 79 ILE A C 1
ATOM 630 O O . ILE A 1 79 ? 2.086 -9.912 -9.538 1.00 98.56 79 ILE A O 1
ATOM 634 N N . SER A 1 80 ? 3.149 -9.280 -7.666 1.00 98.19 80 SER A N 1
ATOM 635 C CA . SER A 1 80 ? 3.193 -10.611 -7.050 1.00 98.19 80 SER A CA 1
ATOM 636 C C . SER A 1 80 ? 2.858 -10.526 -5.562 1.00 98.19 80 SER A C 1
ATOM 638 O O . SER A 1 80 ? 3.027 -9.469 -4.958 1.00 98.19 80 SER A O 1
ATOM 640 N N . HIS A 1 81 ? 2.373 -11.631 -4.985 1.00 98.25 81 HIS A N 1
ATOM 641 C CA . HIS A 1 81 ? 1.995 -11.735 -3.567 1.00 98.25 81 HIS A CA 1
ATOM 642 C C . HIS A 1 81 ? 0.990 -10.662 -3.101 1.00 98.25 81 HIS A C 1
ATOM 644 O O . HIS A 1 81 ? 1.035 -10.210 -1.959 1.00 98.25 81 HIS A O 1
ATOM 650 N N . ALA A 1 82 ? 0.072 -10.253 -3.983 1.00 98.44 82 ALA A N 1
ATOM 651 C CA . ALA A 1 82 ? -1.030 -9.376 -3.607 1.00 98.44 82 ALA A CA 1
ATOM 652 C C . ALA A 1 82 ? -2.003 -10.123 -2.684 1.00 98.44 82 ALA A C 1
ATOM 654 O O . ALA A 1 82 ? -2.420 -11.241 -2.987 1.00 98.44 82 ALA A O 1
ATOM 655 N N . GLY A 1 83 ? -2.378 -9.499 -1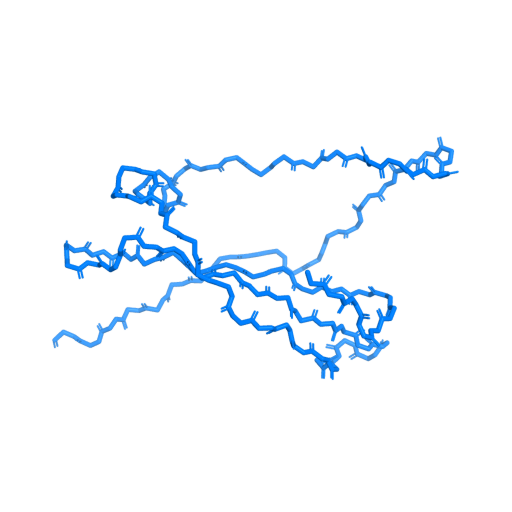.571 1.00 98.19 83 GLY A N 1
ATOM 656 C CA . GLY A 1 83 ? -3.292 -10.092 -0.605 1.00 98.19 83 GLY A CA 1
ATOM 657 C C . GLY A 1 83 ? -3.657 -9.128 0.516 1.00 98.19 83 GLY A C 1
ATOM 658 O O . GLY A 1 83 ? -3.091 -8.044 0.640 1.00 98.19 83 GLY A O 1
ATOM 659 N N . VAL A 1 84 ? -4.614 -9.547 1.337 1.00 98.50 84 VAL A N 1
ATOM 660 C CA . VAL A 1 84 ? -5.047 -8.851 2.550 1.00 98.50 84 VAL A CA 1
ATOM 661 C C . VAL A 1 84 ? -5.156 -9.875 3.674 1.00 98.50 84 VAL A C 1
ATOM 663 O O . VAL A 1 84 ? -5.544 -11.019 3.446 1.00 98.50 84 VAL A O 1
ATOM 666 N N . SER A 1 85 ? -4.787 -9.475 4.886 1.00 98.38 85 SER A N 1
ATOM 667 C CA . SER A 1 85 ? -4.939 -10.287 6.094 1.00 98.38 85 SER A CA 1
ATOM 668 C C . SER A 1 85 ? -5.602 -9.459 7.187 1.00 98.38 85 SER A C 1
ATOM 670 O O . SER A 1 85 ? -5.580 -8.228 7.139 1.00 98.38 85 SER A O 1
ATOM 672 N N . VAL A 1 86 ? -6.211 -10.137 8.158 1.00 98.19 86 VAL A N 1
ATOM 673 C CA . VAL A 1 86 ? -6.850 -9.507 9.314 1.00 98.19 86 VAL A CA 1
ATOM 674 C C . VAL A 1 86 ? -6.272 -10.097 10.593 1.00 98.19 86 VAL A C 1
ATOM 676 O O . VAL A 1 86 ? -6.111 -11.311 10.710 1.00 98.19 86 VAL A O 1
ATOM 679 N N . VAL A 1 87 ? -5.957 -9.226 11.550 1.00 98.00 87 VAL A N 1
ATOM 680 C CA . VAL A 1 87 ? -5.521 -9.602 12.897 1.00 98.00 87 VAL A CA 1
ATOM 681 C C . VAL A 1 87 ? -6.557 -9.067 13.872 1.00 98.00 87 VAL A C 1
ATOM 683 O O . VAL A 1 87 ? -6.779 -7.859 13.940 1.00 98.00 87 VAL A O 1
ATOM 686 N N . MET A 1 88 ? -7.201 -9.970 14.608 1.00 97.31 88 MET A N 1
ATOM 687 C CA . MET A 1 88 ? -8.181 -9.613 15.632 1.00 97.31 88 MET A CA 1
ATOM 688 C C . MET A 1 88 ? -7.478 -9.468 16.982 1.00 97.31 88 MET A C 1
ATOM 690 O O . MET A 1 88 ? -6.676 -10.324 17.356 1.00 97.31 88 MET A O 1
ATOM 694 N N . ALA A 1 89 ? -7.775 -8.390 17.708 1.00 94.81 89 ALA A N 1
ATOM 695 C CA . ALA A 1 89 ? -7.322 -8.228 19.085 1.00 94.81 89 ALA A CA 1
ATOM 696 C C . ALA A 1 89 ? -8.040 -9.225 20.013 1.00 94.81 89 ALA A C 1
ATOM 698 O O . ALA A 1 89 ? -9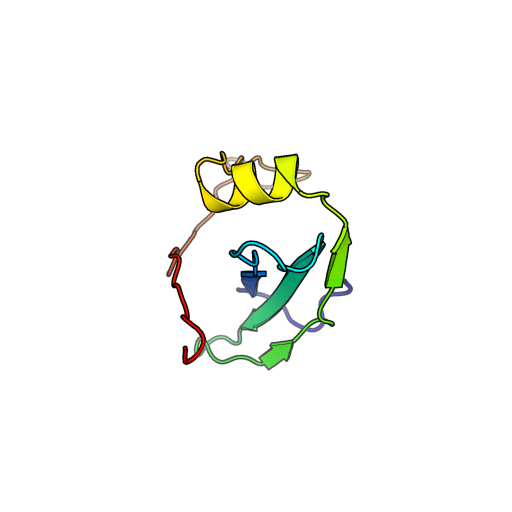.164 -9.644 19.730 1.00 94.81 89 ALA A O 1
ATOM 699 N N . GLN A 1 90 ? -7.392 -9.598 21.119 1.00 92.81 90 GLN A N 1
ATOM 700 C CA . GLN A 1 90 ? -8.021 -10.409 22.160 1.00 92.81 90 GLN A CA 1
ATOM 701 C C . GLN A 1 90 ? -9.159 -9.613 22.819 1.00 92.81 90 GLN A C 1
ATOM 703 O O . GLN A 1 90 ? -8.964 -8.451 23.173 1.00 92.81 90 GLN A O 1
ATOM 708 N N . THR A 1 91 ? -10.328 -10.244 22.949 1.00 76.69 91 THR A N 1
ATOM 709 C CA . THR A 1 91 ? -11.531 -9.703 23.605 1.00 76.69 91 THR A CA 1
ATOM 710 C C . THR A 1 91 ? -11.572 -10.027 25.086 1.00 76.69 91 THR A C 1
ATOM 712 O O . THR A 1 91 ? -11.201 -11.178 25.418 1.00 76.69 91 THR A O 1
#